Protein AF-A0A317DR11-F1 (afdb_monomer)

Mean predicted aligned error: 2.3 Å

Radius of gyration: 9.45 Å; Cα contacts (8 Å, |Δi|>4): 53; chains: 1; bounding box: 15×25×25 Å

Nearest PDB structures (foldseek):
  2isy-assembly1_B  TM=6.445E-01  e=3.940E+00  Mycobacterium tuberculosis
  2it0-assembly1_C  TM=5.187E-01  e=2.410E+00  Mycobacterium tuberculosis
  1fx7-assembly1_A  TM=5.418E-01  e=2.975E+00  Mycobacterium tuberculosis
  1g3s-assembly1_A  TM=5.268E-01  e=4.863E+00  Corynebacterium diphtheriae
  3glx-assembly1_A-2  TM=5.226E-01  e=5.596E+00  Corynebacterium diphtheriae

pLDDT: mean 95.78, std 6.37, range [60.75, 98.44]

Structure (mmCIF, N/CA/C/O backbone):
data_AF-A0A317DR11-F1
#
_entry.id   AF-A0A317DR11-F1
#
loop_
_atom_site.group_PDB
_atom_site.id
_atom_site.type_symbol
_atom_site.label_atom_id
_atom_site.label_alt_id
_atom_site.label_comp_id
_atom_site.label_asym_id
_atom_site.label_entity_id
_atom_site.label_seq_id
_atom_site.pdbx_PDB_ins_code
_atom_site.Cartn_x
_atom_site.Cartn_y
_atom_site.Cartn_z
_atom_site.occupancy
_atom_site.B_iso_or_equiv
_atom_site.auth_seq_id
_atom_site.auth_comp_id
_atom_site.auth_asym_id
_atom_site.auth_atom_id
_atom_site.pdbx_PDB_model_num
ATOM 1 N N . MET A 1 1 ? -0.975 -9.173 3.404 1.00 95.94 1 MET A N 1
ATOM 2 C CA . MET A 1 1 ? 0.481 -9.028 3.128 1.00 95.94 1 MET A CA 1
ATOM 3 C C . MET A 1 1 ? 0.9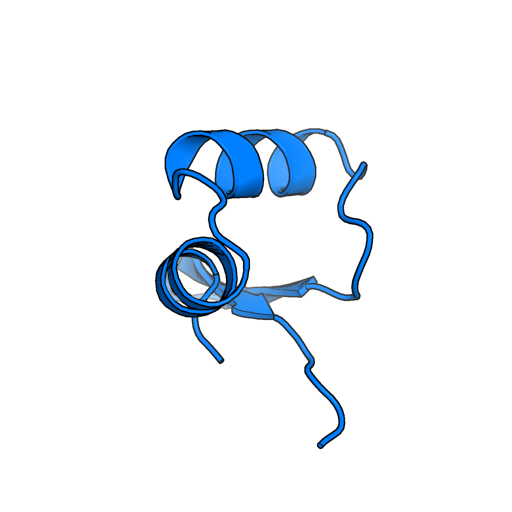23 -7.559 3.181 1.00 95.94 1 MET A C 1
ATOM 5 O O . MET A 1 1 ? 0.055 -6.693 3.158 1.00 95.94 1 MET A O 1
ATOM 9 N N . LYS A 1 2 ? 2.226 -7.233 3.256 1.00 97.56 2 LYS A N 1
ATOM 10 C CA . LYS A 1 2 ? 2.675 -5.816 3.259 1.00 97.56 2 LYS A CA 1
ATOM 11 C C . LYS A 1 2 ? 2.429 -5.160 1.893 1.00 97.56 2 LYS A C 1
ATOM 13 O O . LYS A 1 2 ? 2.647 -5.802 0.871 1.00 97.56 2 LYS A O 1
ATOM 18 N N . LEU A 1 3 ? 2.074 -3.871 1.851 1.00 97.81 3 LEU A N 1
ATOM 19 C CA . LEU A 1 3 ? 1.811 -3.140 0.595 1.00 97.81 3 LEU A CA 1
ATOM 20 C C . LEU A 1 3 ? 2.952 -3.255 -0.426 1.00 97.81 3 LEU A C 1
ATOM 22 O O . LEU A 1 3 ? 2.710 -3.535 -1.592 1.00 97.81 3 LEU A O 1
ATOM 26 N N . ALA A 1 4 ? 4.200 -3.078 0.013 1.00 97.44 4 ALA A N 1
ATOM 27 C CA . ALA A 1 4 ? 5.361 -3.173 -0.873 1.00 97.44 4 ALA A CA 1
ATOM 28 C C . ALA A 1 4 ? 5.573 -4.591 -1.425 1.00 97.44 4 ALA A C 1
ATOM 30 O O . ALA A 1 4 ? 6.114 -4.762 -2.512 1.00 97.44 4 ALA A O 1
ATOM 31 N N . GLU A 1 5 ? 5.176 -5.610 -0.670 1.00 97.81 5 GLU A N 1
ATOM 32 C CA . GLU A 1 5 ? 5.236 -6.999 -1.108 1.00 97.81 5 GLU A CA 1
ATOM 33 C C . GLU A 1 5 ? 4.121 -7.291 -2.116 1.00 97.81 5 GLU A C 1
ATOM 35 O O . GLU A 1 5 ? 4.404 -7.826 -3.184 1.00 97.81 5 GLU A O 1
ATOM 40 N N . TRP A 1 6 ? 2.888 -6.857 -1.827 1.00 97.50 6 TRP A N 1
ATOM 41 C CA . TRP A 1 6 ? 1.763 -6.936 -2.762 1.00 97.50 6 TRP A CA 1
ATOM 42 C C . TRP A 1 6 ? 2.106 -6.251 -4.083 1.00 97.50 6 TRP A C 1
ATOM 44 O O . TRP A 1 6 ? 1.934 -6.840 -5.145 1.00 97.50 6 TRP A O 1
ATOM 54 N N . ALA A 1 7 ? 2.676 -5.047 -4.013 1.00 97.88 7 ALA A N 1
ATOM 55 C CA . ALA A 1 7 ? 3.066 -4.284 -5.186 1.00 97.88 7 ALA A CA 1
ATOM 56 C C . ALA A 1 7 ? 4.044 -5.085 -6.059 1.00 97.88 7 ALA A C 1
ATOM 58 O O . ALA A 1 7 ? 3.767 -5.311 -7.233 1.00 97.88 7 ALA A O 1
ATOM 59 N N . ARG A 1 8 ? 5.124 -5.624 -5.471 1.00 97.94 8 ARG A N 1
ATOM 60 C CA . ARG A 1 8 ? 6.106 -6.440 -6.206 1.00 97.94 8 ARG A CA 1
ATOM 61 C C . ARG A 1 8 ? 5.493 -7.693 -6.827 1.00 97.94 8 ARG A C 1
ATOM 63 O O . ARG A 1 8 ? 5.798 -7.983 -7.978 1.00 97.94 8 ARG A O 1
ATOM 70 N N . ARG A 1 9 ? 4.621 -8.409 -6.104 1.00 97.06 9 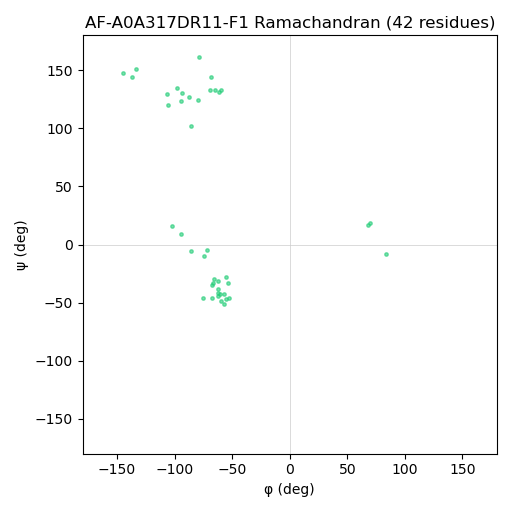ARG A N 1
ATOM 71 C CA . ARG A 1 9 ? 3.936 -9.6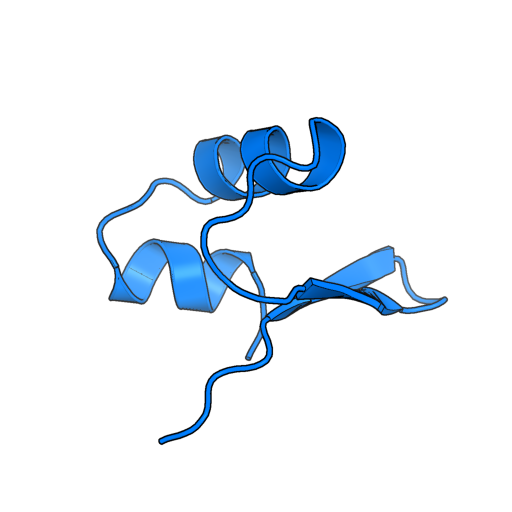00 -6.642 1.00 97.06 9 ARG A CA 1
ATOM 72 C C . ARG A 1 9 ? 3.039 -9.267 -7.840 1.00 97.06 9 ARG A C 1
ATOM 74 O O . ARG A 1 9 ? 2.911 -10.090 -8.733 1.00 97.06 9 ARG A O 1
ATOM 81 N N . ASN A 1 10 ? 2.469 -8.064 -7.874 1.00 95.94 10 ASN A N 1
ATOM 82 C CA . ASN A 1 10 ? 1.593 -7.590 -8.950 1.00 95.94 10 ASN A CA 1
ATOM 83 C C . ASN A 1 10 ? 2.335 -6.783 -10.035 1.00 95.94 10 ASN A C 1
ATOM 85 O O . ASN A 1 10 ? 1.695 -6.144 -10.864 1.00 95.94 10 ASN A O 1
ATOM 89 N N . GLY A 1 11 ? 3.675 -6.747 -10.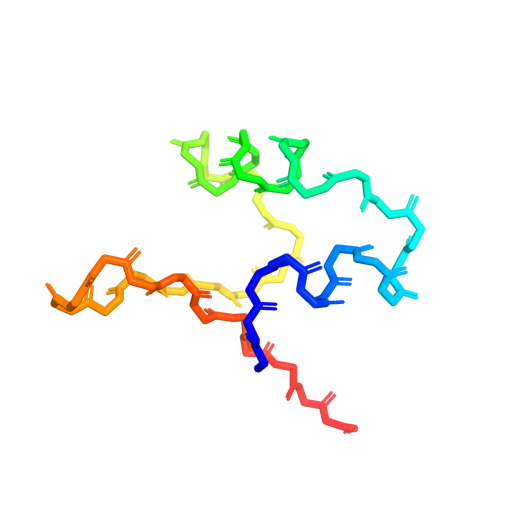024 1.00 97.56 11 GLY A N 1
ATOM 90 C CA . GLY A 1 11 ? 4.457 -5.960 -10.989 1.00 97.56 11 GLY A CA 1
ATOM 91 C C . GLY A 1 11 ? 4.316 -4.439 -10.830 1.00 97.56 11 GLY A C 1
ATOM 92 O O . GLY A 1 11 ? 4.671 -3.680 -11.727 1.00 97.56 11 GLY A O 1
ATOM 93 N N . VAL A 1 12 ? 3.812 -3.972 -9.686 1.00 97.69 12 VAL A N 1
ATOM 94 C CA . VAL A 1 12 ? 3.623 -2.555 -9.365 1.00 97.69 12 VAL A CA 1
ATOM 95 C C . VAL A 1 12 ? 4.799 -2.058 -8.526 1.00 97.69 12 VAL A C 1
ATOM 97 O O . VAL A 1 12 ? 5.209 -2.677 -7.543 1.00 97.69 12 VAL A O 1
ATOM 100 N N . HIS A 1 13 ? 5.337 -0.887 -8.866 1.00 98.25 13 HIS A N 1
ATOM 101 C CA . HIS A 1 13 ? 6.353 -0.253 -8.031 1.00 98.25 13 HIS A CA 1
ATOM 102 C C . HIS A 1 13 ? 5.755 0.130 -6.655 1.00 98.25 13 HIS A C 1
ATOM 104 O O . HIS A 1 13 ? 4.691 0.756 -6.619 1.00 98.25 13 HIS A O 1
ATOM 110 N N . PRO A 1 14 ? 6.409 -0.165 -5.509 1.00 98.06 14 PRO A N 1
ATOM 111 C CA . PRO A 1 14 ? 5.852 0.113 -4.178 1.00 98.06 14 PRO A CA 1
ATOM 112 C C . PRO A 1 14 ? 5.400 1.562 -3.954 1.00 98.06 14 PRO A C 1
ATOM 114 O O . PRO A 1 14 ? 4.417 1.799 -3.256 1.00 98.06 14 PRO A O 1
ATOM 117 N N . GLN A 1 15 ? 6.079 2.533 -4.574 1.00 98.31 15 GLN A N 1
ATOM 118 C CA . GLN A 1 15 ? 5.696 3.946 -4.496 1.00 98.31 15 GLN A CA 1
ATOM 119 C C . GLN A 1 15 ? 4.364 4.237 -5.204 1.00 98.31 15 GLN A C 1
ATOM 121 O O . GLN A 1 15 ? 3.584 5.053 -4.718 1.00 98.31 15 GLN A O 1
ATOM 126 N N . THR A 1 16 ? 4.076 3.546 -6.309 1.00 98.38 16 THR A N 1
ATOM 127 C CA . THR A 1 16 ? 2.797 3.653 -7.024 1.00 98.38 16 THR A CA 1
ATOM 128 C C . THR A 1 16 ? 1.664 3.091 -6.173 1.00 98.38 16 THR A C 1
ATOM 130 O O . THR A 1 16 ? 0.655 3.765 -5.989 1.00 98.38 16 THR A O 1
ATOM 133 N N . ALA A 1 17 ? 1.862 1.917 -5.563 1.00 98.19 17 ALA A N 1
ATOM 134 C CA . ALA A 1 17 ? 0.887 1.341 -4.635 1.00 98.19 17 ALA A CA 1
ATOM 135 C C . ALA A 1 17 ? 0.674 2.233 -3.396 1.00 98.19 17 ALA A C 1
ATOM 137 O O . ALA A 1 17 ? -0.450 2.408 -2.930 1.00 98.19 17 ALA A O 1
ATOM 138 N N . TYR A 1 18 ? 1.739 2.856 -2.876 1.00 98.12 18 TYR A N 1
ATOM 139 C CA . TYR A 1 18 ? 1.621 3.834 -1.792 1.00 98.12 18 TYR A CA 1
ATOM 140 C C . TYR A 1 18 ? 0.805 5.062 -2.202 1.00 98.12 18 TYR A C 1
ATOM 142 O O . TYR A 1 18 ? -0.031 5.522 -1.424 1.00 98.12 18 TYR A O 1
ATOM 150 N N . ARG A 1 19 ? 1.009 5.574 -3.422 1.00 98.44 19 ARG A N 1
ATOM 151 C CA . ARG A 1 19 ? 0.211 6.677 -3.965 1.00 98.44 19 ARG A CA 1
ATOM 152 C C . ARG A 1 19 ? -1.269 6.302 -4.023 1.00 98.44 19 ARG A C 1
ATOM 154 O O . ARG A 1 19 ? -2.073 7.045 -3.472 1.00 98.44 19 ARG A O 1
ATOM 161 N N . TRP A 1 20 ? -1.601 5.131 -4.569 1.00 98.25 20 TRP A N 1
ATOM 162 C CA . TRP A 1 20 ? -2.983 4.644 -4.609 1.00 98.25 20 TRP A CA 1
ATOM 163 C C . TRP A 1 20 ? -3.611 4.550 -3.221 1.00 98.25 20 TRP A C 1
ATOM 165 O O . TRP A 1 20 ? -4.743 4.979 -3.023 1.00 98.25 20 TRP A O 1
ATOM 175 N N . PHE A 1 21 ? -2.865 4.053 -2.231 1.00 97.81 21 PHE A N 1
ATOM 176 C CA . PHE A 1 21 ? -3.353 3.989 -0.855 1.00 97.81 21 PHE A CA 1
ATOM 177 C C . PHE A 1 21 ? -3.654 5.376 -0.278 1.00 97.81 21 PHE A C 1
ATOM 179 O O . PHE A 1 21 ? -4.692 5.562 0.350 1.00 97.81 21 PHE A O 1
ATOM 186 N N . ARG A 1 22 ? -2.774 6.364 -0.496 1.00 97.69 22 ARG A N 1
ATOM 187 C CA . ARG A 1 22 ? -3.018 7.739 -0.027 1.00 97.69 22 ARG A CA 1
ATOM 188 C C . ARG A 1 22 ? -4.186 8.418 -0.741 1.00 97.69 22 ARG A C 1
ATOM 190 O O . ARG A 1 22 ? -4.839 9.254 -0.134 1.00 97.69 22 ARG A O 1
ATOM 197 N N . GLU A 1 23 ? -4.397 8.098 -2.012 1.00 98.06 23 GLU A N 1
ATOM 198 C CA . GLU A 1 23 ? -5.465 8.665 -2.844 1.00 98.06 23 GLU A CA 1
ATOM 199 C C . GLU A 1 23 ? -6.797 7.914 -2.689 1.00 98.06 23 GLU A C 1
ATOM 201 O O . GLU A 1 23 ? -7.804 8.345 -3.239 1.00 98.06 23 GLU A O 1
ATOM 206 N N . GLY A 1 24 ? -6.822 6.798 -1.948 1.00 97.25 24 GLY A N 1
ATOM 207 C CA . GLY A 1 24 ? -8.015 5.961 -1.807 1.00 97.25 24 GLY A CA 1
ATOM 208 C C . GLY A 1 24 ? -8.395 5.211 -3.089 1.00 97.25 24 GLY A C 1
ATOM 209 O O . GLY A 1 24 ? -9.526 4.758 -3.216 1.00 97.25 24 GLY A O 1
ATOM 210 N N . THR A 1 25 ? -7.463 5.065 -4.034 1.00 97.69 25 THR A N 1
ATOM 211 C CA . THR A 1 25 ? -7.666 4.432 -5.351 1.00 97.69 25 THR A CA 1
ATOM 212 C C . THR A 1 25 ? -7.119 3.006 -5.417 1.00 97.69 25 THR A C 1
ATOM 214 O O . THR A 1 25 ? -6.920 2.452 -6.497 1.00 97.69 25 THR A O 1
ATOM 217 N N . MET A 1 26 ? -6.843 2.395 -4.262 1.00 96.88 26 MET A N 1
ATOM 218 C CA . MET A 1 26 ? -6.378 1.012 -4.211 1.00 96.88 26 MET A CA 1
ATOM 219 C C . MET A 1 26 ? -7.430 0.066 -4.808 1.00 96.88 26 MET A C 1
ATOM 221 O O . MET A 1 26 ? -8.587 0.119 -4.398 1.00 96.88 26 MET A O 1
ATOM 225 N N . PRO A 1 27 ? -7.034 -0.847 -5.714 1.00 95.69 27 PRO A N 1
ATOM 226 C CA . PRO A 1 27 ? -7.960 -1.814 -6.307 1.00 95.69 27 PRO A CA 1
ATOM 227 C C . PRO A 1 27 ? -8.356 -2.938 -5.338 1.00 95.69 27 PRO A C 1
ATOM 229 O O . PRO A 1 27 ? -9.237 -3.734 -5.640 1.00 95.69 27 PRO A O 1
ATOM 232 N N . VAL A 1 28 ? -7.682 -3.030 -4.189 1.00 95.88 28 VAL A N 1
ATOM 233 C CA . VAL A 1 28 ? -7.879 -4.056 -3.163 1.00 95.88 28 VAL A CA 1
ATOM 234 C C . VAL A 1 28 ? -7.947 -3.406 -1.780 1.00 95.88 28 VAL A C 1
ATOM 236 O O . VAL A 1 28 ? -7.300 -2.372 -1.570 1.00 95.88 28 VAL A O 1
ATOM 239 N N . PRO A 1 29 ? -8.671 -3.995 -0.813 1.00 96.94 29 PRO A N 1
ATOM 240 C CA . PRO A 1 29 ? -8.729 -3.458 0.538 1.00 96.94 29 PRO A CA 1
ATOM 241 C C . PRO A 1 29 ? -7.341 -3.400 1.182 1.00 96.94 29 PRO A C 1
ATOM 243 O O . PRO A 1 29 ? -6.547 -4.345 1.138 1.00 96.94 29 PRO A O 1
ATOM 246 N N . ALA A 1 30 ? -7.035 -2.261 1.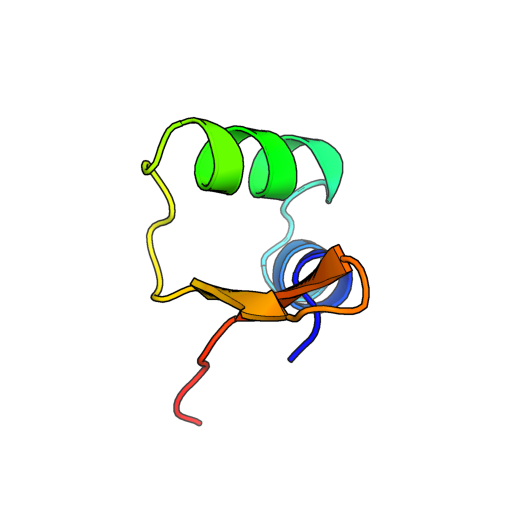794 1.00 97.44 30 ALA A N 1
ATOM 247 C CA . ALA A 1 30 ? -5.784 -2.046 2.498 1.00 97.44 30 ALA A CA 1
ATOM 248 C C . ALA A 1 30 ? -6.007 -1.156 3.720 1.00 97.44 30 ALA A C 1
ATOM 250 O O . ALA A 1 30 ? -6.829 -0.240 3.695 1.00 97.44 30 ALA A O 1
ATOM 251 N N . ARG A 1 31 ? -5.232 -1.386 4.782 1.00 97.25 31 ARG A N 1
ATOM 252 C CA . ARG A 1 31 ? -5.302 -0.610 6.027 1.00 97.25 31 ARG A CA 1
ATOM 253 C C . ARG A 1 31 ? -3.922 -0.266 6.570 1.00 97.25 31 ARG A C 1
ATOM 255 O O . ARG A 1 31 ? -2.988 -1.066 6.490 1.00 97.25 31 ARG A O 1
ATOM 262 N N . ARG A 1 32 ? -3.797 0.925 7.159 1.00 97.69 32 ARG A N 1
ATOM 263 C CA . ARG A 1 32 ? -2.599 1.351 7.895 1.00 97.69 32 ARG A CA 1
ATOM 264 C C . ARG A 1 32 ? -2.717 0.906 9.352 1.00 97.69 32 ARG A C 1
ATOM 266 O O . ARG A 1 32 ? -3.706 1.199 10.013 1.00 97.69 32 ARG A O 1
ATOM 273 N N . LEU A 1 33 ? -1.701 0.207 9.846 1.00 96.69 33 LEU A N 1
ATOM 274 C CA . LEU A 1 33 ? -1.574 -0.157 11.257 1.00 96.69 33 LEU A CA 1
ATOM 275 C C . LEU A 1 33 ? -1.052 1.030 12.085 1.00 96.69 33 LEU A C 1
ATOM 277 O O . LEU A 1 33 ? -0.407 1.916 11.519 1.00 96.69 33 LEU A O 1
ATOM 281 N N . PRO A 1 34 ? -1.215 1.022 13.422 1.00 96.38 34 PRO A N 1
ATOM 282 C CA . PRO A 1 34 ? -0.620 2.039 14.298 1.00 96.38 34 PRO A CA 1
ATOM 283 C C . PRO A 1 34 ? 0.903 2.182 14.145 1.00 96.38 34 PRO A C 1
ATOM 285 O O . PRO A 1 34 ? 1.440 3.269 14.310 1.00 96.38 34 PRO A O 1
ATOM 288 N N . SER A 1 35 ? 1.600 1.111 13.746 1.00 95.50 35 SER A N 1
ATOM 289 C CA . SER A 1 35 ? 3.038 1.128 13.439 1.00 95.50 35 SER A CA 1
ATOM 290 C C . SER A 1 35 ? 3.404 1.861 12.138 1.00 95.50 35 SER A C 1
ATOM 292 O O . SER A 1 35 ? 4.577 1.939 11.786 1.00 95.50 35 SER A O 1
ATOM 294 N N . GLY A 1 36 ? 2.419 2.328 11.365 1.00 95.25 36 GLY A N 1
ATOM 295 C CA . GLY A 1 36 ? 2.611 2.949 10.051 1.00 95.25 36 GLY A CA 1
ATOM 296 C C . GLY A 1 36 ? 2.723 1.957 8.888 1.00 95.25 36 GLY A C 1
ATOM 297 O O . GLY A 1 36 ? 2.668 2.367 7.728 1.00 95.25 36 GLY A O 1
ATOM 298 N N . THR A 1 37 ? 2.814 0.651 9.161 1.00 97.00 37 THR A N 1
ATOM 299 C CA . THR A 1 37 ? 2.828 -0.375 8.107 1.00 97.00 37 THR A CA 1
ATOM 300 C C . THR A 1 37 ? 1.461 -0.468 7.433 1.00 97.00 37 THR A C 1
ATOM 302 O O . THR A 1 37 ? 0.438 -0.563 8.109 1.00 97.00 37 THR A O 1
ATOM 305 N N . ILE A 1 38 ? 1.441 -0.483 6.100 1.00 97.88 38 ILE A N 1
ATOM 306 C CA . ILE A 1 38 ? 0.220 -0.702 5.317 1.00 97.88 38 ILE A CA 1
ATOM 307 C C . ILE A 1 38 ? 0.116 -2.184 4.966 1.00 97.88 38 ILE A C 1
ATOM 309 O O . ILE A 1 38 ? 1.029 -2.757 4.358 1.00 97.88 38 ILE A O 1
ATOM 313 N N . MET A 1 39 ? -1.005 -2.784 5.352 1.00 97.94 39 MET A N 1
ATOM 314 C CA . MET A 1 39 ? -1.353 -4.170 5.072 1.00 97.94 39 MET A CA 1
ATOM 315 C C . MET A 1 39 ? -2.436 -4.213 4.002 1.00 97.94 39 MET A C 1
ATOM 317 O O . MET A 1 39 ? -3.450 -3.534 4.130 1.00 97.94 39 MET A O 1
ATOM 321 N N . VAL A 1 40 ? -2.206 -5.014 2.968 1.00 97.44 40 VAL A N 1
ATOM 322 C CA . VAL A 1 40 ? -3.192 -5.360 1.943 1.00 97.44 40 VAL A CA 1
ATOM 323 C C . VAL A 1 40 ? -3.870 -6.660 2.352 1.00 97.44 40 VAL A C 1
ATOM 325 O O . VAL A 1 40 ? -3.182 -7.631 2.704 1.00 97.44 40 VAL A O 1
ATOM 328 N N . GLU A 1 41 ? -5.195 -6.663 2.317 1.00 95.06 41 GLU A N 1
ATOM 329 C CA . GLU A 1 41 ? -6.023 -7.839 2.560 1.00 95.06 41 GLU A CA 1
ATOM 330 C C . GLU A 1 41 ? -6.149 -8.592 1.238 1.00 95.06 41 GLU A C 1
ATOM 332 O O . GLU A 1 41 ? -6.848 -8.171 0.322 1.00 95.06 41 GLU A O 1
ATOM 337 N N . VAL A 1 42 ? -5.376 -9.667 1.118 1.00 86.88 42 VAL A N 1
ATOM 338 C CA . VAL A 1 42 ? -5.438 -10.579 -0.021 1.00 86.88 42 VAL A CA 1
ATOM 339 C C . VAL A 1 42 ? -6.142 -11.820 0.496 1.00 86.88 42 VAL A C 1
ATOM 341 O O . VAL A 1 42 ? -5.689 -12.401 1.482 1.00 86.88 42 VAL A O 1
ATOM 344 N N . THR A 1 43 ? -7.277 -12.153 -0.103 1.00 77.00 43 THR A N 1
ATOM 345 C CA . THR A 1 43 ? -7.868 -13.486 -0.002 1.00 77.00 43 THR A CA 1
ATOM 346 C C . THR A 1 43 ? -7.109 -14.365 -0.991 1.00 77.00 43 THR A C 1
ATOM 348 O O . THR A 1 43 ? -6.950 -13.963 -2.143 1.00 77.00 43 THR A O 1
ATOM 351 N N . ASP A 1 44 ? -6.547 -15.473 -0.507 1.00 60.75 44 ASP A N 1
ATOM 352 C CA . ASP A 1 44 ? -5.922 -16.489 -1.365 1.00 60.75 44 ASP A CA 1
ATOM 353 C C . ASP A 1 44 ? -6.948 -17.130 -2.316 1.00 60.75 44 ASP A C 1
ATOM 355 O O . ASP A 1 44 ? -8.142 -17.212 -1.932 1.00 60.75 44 ASP A O 1
#

Solvent-accessible surface area (backbone atoms only — not comparable to full-atom values): 2666 Å² total; per-residue (Å²): 84,47,42,55,55,52,16,54,77,71,75,37,56,43,68,58,50,49,48,26,57,77,71,71,64,50,96,57,60,66,48,73,46,97,87,66,52,42,36,32,66,73,82,132

Secondary structure (DSSP, 8-state):
-BHHHHHHHTT--HHHHHHHHHHT--SS-EEE-TTS-EEE----

Foldseek 3Di:
DFQCVVCVVVVHHSVVSVVCVVVVNHPFDWDQDPVRTIDTDDDD

Sequence (44 aa):
MKLAEWARRNGVHPQTAYRWFREGTMPVPARRLPSGTIMVEVTD

Organism: NCBI:txid2202420

=== Feature glossary ===
Legend for the data blocks above and below:

— What the protein is —

Sequence gives the chain of amino acids in standard one-letter code (A=alanine, C=cysteine, …, Y=tyrosine), read N→C. It is the only feature that is directly encoded by the gene; all structural features are derived from the folded form of this sequence.

The annotation block draws on four external resources. InterPro: which protein families and domains the sequence belongs to. GO: standardized terms for what the protein does, what process it participates in, and where in the cell it acts. CATH: which structural fold it has in the CATH hierarchy. Organism: the species of origin.

— Where its atoms are —

Atomic coordinates in PDBx/mmCIF format — the same representation the Protein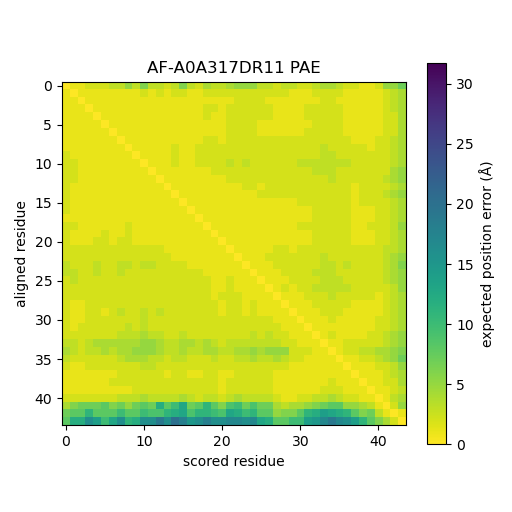 Data Bank distributes. Each line of the _atom_site loop places one backbone atom in Cartesian space (units: ångströms, origin: arbitrary).

Six rendered views show the 3D structure from the faces of a cube — i.e. along ±x, ±y, ±z. Rendering representation is drawn randomly per protein from cartoon (secondary-structure ribbons), sticks (backbone bonds), or molecular surface; coloring is either N→C rainbow (blue at the N-terminus through red at the C-terminus) or one color per chain.

— Local backbone conformation —

DSSP 8-state secondary structure assigns each residue one of H (α-helix), G (3₁₀-helix), I (π-helix), E (extended β-strand), B (isolated β-bridge), T (hydrogen-bonded turn), S (bend), or '-' (coil). The assignment is computed from backbone hydrogen-bond geometry via the Kabsch–Sander algorithm.

P-SEA three-state annotation labels each residue as helix, strand, or coil based purely on the geometry of the Cα trace. It serves as a fallback when the full backbone (and thus DSSP) is unavailable.

φ (phi) and ψ (psi) are the two rotatable backbone dihedrals per residue: φ is the C(i-1)–N–Cα–C torsion, ψ is the N–Cα–C–N(i+1) torsion, both in degrees on (−180°, 180°]. α-helical residues cluster near (−60°, −45°); β-strand residues near (−120°, +130°). A Ramachandran plot is simply a scatter of (φ, ψ) for every residue.

— Global shape and packing —

Radius of gyration (Rg) is the root-mean-square distance of Cα atoms from their centroid — a single number for overall size and compactness. A globular domain of N residues has Rg ≈ 2.2·N^0.38 Å; an extended or disordered chain has a much larger Rg. The Cα contact count is the number of residue pairs whose Cα atoms are within 8 Å and are more than four positions apart in sequence — a standard proxy fo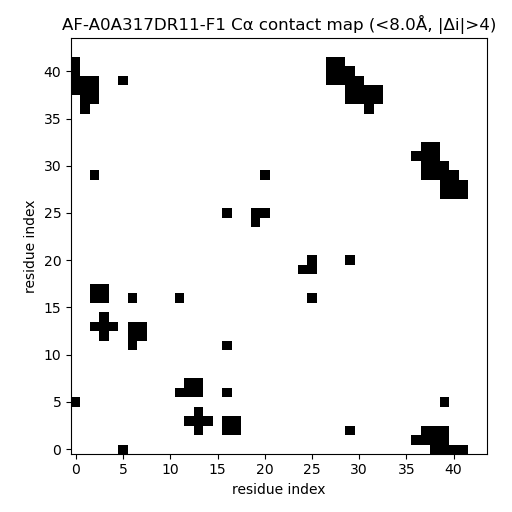r tertiary packing density. The bounding box is the smallest axis-aligned box enclosing all Cα atoms.

Accessible surface area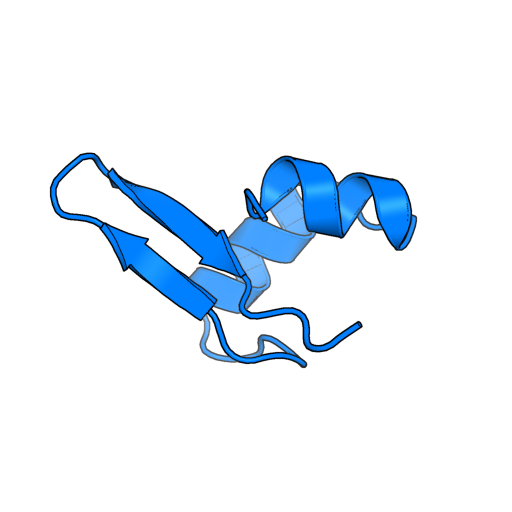 quantifies burial. A residue with SASA near zero is packed into the hydrophobic core; one with SASA >10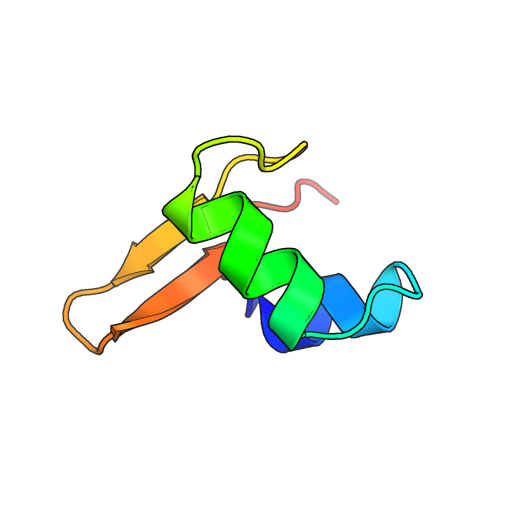0 Å² sits on the surface. Computed here via the Shrake–Rupley numerical algorithm with a 1.4 Å probe.

The contact map is a binary N×N matrix image: pixel (i, j) is dark where Cα_i and Cα_j are within 8 Å and |i−j|>4. Because the |i−j|>4 filter removes local helical contacts, off-diagonal stripes parallel to the main diagonal indicate parallel β-sheets; stripes perpendicular to it indicate antiparallel β-sheets. The Ramachandran plot scatters every residue's (φ, ψ) pair against the sterically allowed regions. The PAE heatmap renders the predicted-aligned-error matrix.

— Structural neighborhood —

A 3Di character summarizes, for each residue, the relative orientation of the Cα frame of its nearest spatial neighbor. Because it encodes fold topology rather than chemistry, 3Di alignments detect remote structural similarity that sequence alignment misses.

Structural nearest neighbors (via Foldseek easy-search vs the PDB). Reported per hit: target PDB id, E-value, and alignment TM-score. A TM-score above ~0.5 is the conventional threshold for 'same fold'.

— Confidence and disorder —

For AlphaFold models, the B-factor field carries pLDDT — the model's own estimate of local accuracy on a 0–100 scale. Regions with pLDDT<50 should be treated as essentially unmodeled; they often correspond to intrinsically disordered segments.

B-factor (Debye–Waller factor) reflects atomic displacement in the crystal lattice. It is an experimental observable (units Å²), not a prediction; low values mean the atom is pinned down, high values mean it moves or is heterogeneous across the crystal.

Predicted Aligned Error (PAE) is an AlphaFold confidence matrix: entry (i, j) is the expected error in the position of residue j, in ångströms, when the prediction is superimposed on the true structure at residue i. Low PAE within a block of residues means that block is internally rigid and well-predicted; high PAE between two blocks means their relative placement is uncertain even if each block individually is confident.